Protein AF-A0A9D9ZHY1-F1 (afdb_monomer_lite)

pLDDT: mean 85.03, std 11.98, range [34.97, 96.56]

Structure (mmCIF, N/CA/C/O backbone):
data_AF-A0A9D9ZHY1-F1
#
_entry.id   AF-A0A9D9ZHY1-F1
#
loop_
_atom_site.group_PDB
_atom_site.id
_atom_site.type_symbol
_atom_site.label_atom_id
_atom_site.label_alt_id
_atom_site.label_comp_id
_atom_site.label_asym_id
_atom_site.label_entity_id
_atom_site.label_seq_id
_atom_site.pdbx_PDB_ins_code
_atom_site.Cartn_x
_atom_site.Cartn_y
_atom_site.Cartn_z
_atom_site.occupancy
_atom_site.B_iso_or_equiv
_atom_site.auth_seq_id
_atom_site.auth_comp_id
_atom_site.auth_asym_id
_atom_site.auth_atom_id
_atom_site.pdbx_PDB_model_num
ATOM 1 N N . MET A 1 1 ? -69.661 8.170 66.399 1.00 34.97 1 MET A N 1
ATOM 2 C CA . MET A 1 1 ? -69.591 7.376 65.151 1.00 34.97 1 MET A CA 1
ATOM 3 C C . MET A 1 1 ? -68.125 7.291 64.743 1.00 34.97 1 MET A C 1
ATOM 5 O O . MET A 1 1 ? -67.530 8.312 64.428 1.00 34.97 1 MET A O 1
ATOM 9 N N . ASN A 1 2 ? -67.495 6.129 64.920 1.00 42.03 2 ASN A N 1
ATOM 10 C CA . ASN A 1 2 ? -66.039 5.977 64.837 1.00 42.03 2 ASN A CA 1
ATOM 11 C C . ASN A 1 2 ? -65.636 5.653 63.386 1.00 42.03 2 ASN A C 1
ATOM 13 O O . ASN A 1 2 ? -65.957 4.578 62.883 1.00 42.03 2 ASN A O 1
ATOM 17 N N . ILE A 1 3 ? -64.993 6.595 62.690 1.00 49.50 3 ILE A N 1
ATOM 18 C CA . ILE A 1 3 ? -64.607 6.445 61.279 1.00 49.50 3 ILE A CA 1
ATOM 19 C C . ILE A 1 3 ? -63.276 5.680 61.221 1.00 49.50 3 ILE A C 1
ATOM 21 O O . ILE A 1 3 ? -62.207 6.242 61.465 1.00 49.50 3 ILE A O 1
ATOM 25 N N . LYS A 1 4 ? -63.328 4.381 60.897 1.00 52.81 4 LYS A N 1
ATOM 26 C CA . LYS A 1 4 ? -62.137 3.568 60.590 1.00 52.81 4 LYS A CA 1
ATOM 27 C C . LYS A 1 4 ? -61.417 4.163 59.369 1.00 52.81 4 LYS A C 1
ATOM 29 O O . LYS A 1 4 ? -61.877 4.017 58.243 1.00 52.81 4 LYS A O 1
ATOM 34 N N . LYS A 1 5 ? -60.272 4.822 59.585 1.00 55.97 5 LYS A N 1
ATOM 35 C CA . LYS A 1 5 ? -59.388 5.307 58.509 1.00 55.97 5 LYS A CA 1
ATOM 36 C C . LYS A 1 5 ? -58.769 4.123 57.753 1.00 55.97 5 LYS A C 1
ATOM 38 O O . LYS A 1 5 ? -58.069 3.303 58.348 1.00 55.97 5 LYS A O 1
ATOM 43 N N . SER A 1 6 ? -58.976 4.065 56.439 1.00 59.12 6 SER A N 1
ATOM 44 C CA . SER A 1 6 ? -58.422 3.072 55.509 1.00 59.12 6 SER A CA 1
ATOM 45 C C . SER A 1 6 ? -56.910 3.264 55.295 1.00 59.12 6 SER A C 1
ATOM 47 O O . SER A 1 6 ? -56.463 3.699 54.236 1.00 59.12 6 SER A O 1
ATOM 49 N N . LYS A 1 7 ? -56.093 2.948 56.308 1.00 57.03 7 LYS A N 1
ATOM 50 C CA . LYS A 1 7 ? -54.621 3.058 56.234 1.00 57.03 7 LYS A CA 1
ATOM 51 C C . LYS A 1 7 ? -53.986 2.147 55.165 1.00 57.03 7 LYS A C 1
ATOM 53 O O . LYS A 1 7 ? -52.889 2.440 54.705 1.00 57.03 7 LYS A O 1
ATOM 58 N N . GLY A 1 8 ? -54.677 1.084 54.740 1.00 58.75 8 GLY A N 1
ATOM 59 C CA . GLY A 1 8 ? -54.179 0.130 53.740 1.00 58.75 8 GLY A CA 1
ATOM 60 C C . GLY A 1 8 ? -54.080 0.699 52.319 1.00 58.75 8 GLY A C 1
ATOM 61 O O . GLY A 1 8 ? -53.056 0.527 51.671 1.00 58.75 8 GLY A O 1
ATOM 62 N N . ALA A 1 9 ? -55.088 1.443 51.849 1.00 63.81 9 ALA A N 1
ATOM 63 C CA . ALA A 1 9 ? -55.118 1.958 50.473 1.00 63.81 9 ALA A CA 1
ATOM 64 C C . ALA A 1 9 ? -54.005 2.989 50.192 1.00 63.81 9 ALA A C 1
ATOM 66 O O . ALA A 1 9 ? -53.413 2.990 49.115 1.00 63.81 9 ALA A O 1
ATOM 67 N N . SER A 1 10 ? -53.666 3.815 51.189 1.00 71.00 10 SER A N 1
ATOM 68 C CA . SER A 1 10 ? -52.548 4.764 51.103 1.00 71.00 10 SER A CA 1
ATOM 69 C C . SER A 1 10 ? -51.194 4.057 51.040 1.00 71.00 10 SER A C 1
ATOM 71 O O . SER A 1 10 ? -50.297 4.540 50.356 1.00 71.00 10 SER A O 1
ATOM 73 N N . LEU A 1 11 ? -51.036 2.927 51.737 1.00 79.06 11 LEU A N 1
ATOM 74 C CA . LEU A 1 11 ? -49.783 2.175 51.747 1.00 79.06 11 LEU A CA 1
ATOM 75 C C . LEU A 1 11 ? -49.554 1.457 50.410 1.00 79.06 11 LEU A C 1
ATOM 77 O O . LEU A 1 11 ? -48.445 1.498 49.886 1.00 79.06 11 LEU A O 1
ATOM 81 N N . ILE A 1 12 ? -50.611 0.874 49.828 1.00 81.75 12 ILE A N 1
ATOM 82 C CA . ILE A 1 12 ? -50.565 0.274 48.485 1.00 81.75 12 ILE A CA 1
ATOM 83 C C . ILE A 1 12 ? -50.145 1.316 47.439 1.00 81.75 12 ILE A C 1
ATOM 85 O O . ILE A 1 12 ? -49.261 1.042 46.632 1.00 81.75 12 ILE A O 1
ATOM 89 N N . TYR A 1 13 ? -50.722 2.522 47.475 1.00 85.38 13 TYR A N 1
ATOM 90 C CA . TYR A 1 13 ? -50.365 3.591 46.536 1.00 85.38 13 TYR A CA 1
ATOM 91 C C . TYR A 1 13 ? -48.892 3.995 46.640 1.00 85.38 13 TYR A C 1
ATOM 93 O O . TYR A 1 13 ? -48.216 4.139 45.623 1.00 85.38 13 TYR A O 1
ATOM 101 N N . VAL A 1 14 ? -48.379 4.128 47.866 1.00 87.31 14 VAL A N 1
ATOM 102 C CA . VAL A 1 14 ? -46.965 4.440 48.109 1.00 87.31 14 VAL A CA 1
ATOM 103 C C . VAL A 1 14 ? -46.061 3.335 47.560 1.00 87.31 14 VAL A C 1
ATOM 105 O O . VAL A 1 14 ? -45.063 3.637 46.916 1.00 87.31 14 VAL A O 1
ATOM 108 N N . LEU A 1 15 ? -46.430 2.065 47.742 1.00 87.12 15 LEU A N 1
ATOM 109 C CA . LEU A 1 15 ? -45.673 0.921 47.225 1.00 87.12 15 LEU A CA 1
ATOM 110 C C . LEU A 1 15 ? -45.648 0.870 45.694 1.00 87.12 15 LEU A C 1
ATOM 112 O O . LEU A 1 15 ? -44.594 0.629 45.107 1.00 87.12 15 LEU A O 1
ATOM 116 N N . ILE A 1 16 ? -46.785 1.138 45.049 1.00 88.81 16 ILE A N 1
ATOM 117 C CA . ILE A 1 16 ? -46.888 1.188 43.585 1.00 88.81 16 ILE A CA 1
ATOM 118 C C . ILE A 1 16 ? -46.006 2.311 43.034 1.00 88.81 16 ILE A C 1
ATOM 120 O O . ILE A 1 16 ? -45.209 2.082 42.127 1.00 88.81 16 ILE A O 1
ATOM 124 N N . ILE A 1 17 ? -46.095 3.511 43.614 1.00 88.62 17 ILE A N 1
ATOM 125 C CA . ILE A 1 17 ? -45.284 4.661 43.196 1.00 88.62 17 ILE A CA 1
ATOM 126 C C . ILE A 1 17 ? -43.791 4.363 43.391 1.00 88.62 17 ILE A C 1
ATOM 128 O O . ILE A 1 17 ? -42.989 4.618 42.492 1.00 88.62 17 ILE A O 1
ATOM 132 N N . LEU A 1 18 ? -43.412 3.764 44.523 1.00 90.12 18 LEU A N 1
ATOM 133 C CA . LEU A 1 18 ? -42.023 3.407 44.809 1.00 90.12 18 LEU A CA 1
ATOM 134 C C . LEU A 1 18 ? -41.487 2.346 43.835 1.00 90.12 18 LEU A C 1
ATOM 136 O O . LEU A 1 18 ? -40.339 2.443 43.398 1.00 90.12 18 LEU A O 1
ATOM 140 N N . SER A 1 19 ? -42.322 1.374 43.454 1.00 90.06 19 SER A N 1
ATOM 141 C CA . SER A 1 19 ? -41.993 0.340 42.466 1.00 90.06 19 SER A CA 1
ATOM 142 C C . SER A 1 19 ? -41.768 0.929 41.068 1.00 90.06 19 SER A C 1
ATOM 144 O O . SER A 1 19 ? -40.782 0.606 40.407 1.00 90.06 19 SER A O 1
ATOM 146 N N . ILE A 1 20 ? -42.620 1.865 40.641 1.00 92.62 20 ILE A N 1
ATOM 147 C CA . ILE A 1 20 ? -42.468 2.550 39.348 1.00 92.62 20 ILE A CA 1
ATOM 148 C C . ILE A 1 20 ? -41.165 3.363 39.318 1.00 92.62 20 ILE A C 1
ATOM 150 O O . ILE A 1 20 ? -40.415 3.298 38.342 1.00 92.62 20 ILE A O 1
ATOM 154 N N . ILE A 1 21 ? -40.852 4.083 40.400 1.00 91.44 21 ILE A N 1
ATOM 155 C CA . ILE A 1 21 ? -39.626 4.889 40.506 1.00 91.44 21 ILE A CA 1
ATOM 156 C C . ILE A 1 21 ? -38.371 4.006 40.490 1.00 91.44 21 ILE A C 1
ATOM 158 O O . ILE A 1 21 ? -37.383 4.354 39.838 1.00 91.44 21 ILE A O 1
ATOM 162 N N . THR A 1 22 ? -38.391 2.855 41.166 1.00 91.75 22 THR A N 1
ATOM 163 C CA . THR A 1 22 ? -37.251 1.921 41.173 1.00 91.75 22 THR A CA 1
ATOM 164 C C . THR A 1 22 ? -37.012 1.298 39.801 1.00 91.75 22 THR A C 1
ATOM 166 O O . THR A 1 22 ? -35.877 1.277 39.331 1.00 91.75 22 THR A O 1
ATOM 169 N N . ILE A 1 23 ? -38.063 0.867 39.101 1.00 90.19 23 ILE A N 1
ATOM 170 C CA . ILE A 1 23 ? -37.930 0.325 37.738 1.00 90.19 23 ILE A CA 1
ATOM 171 C C . ILE A 1 23 ? -37.386 1.395 36.780 1.00 90.19 23 ILE A C 1
ATOM 173 O O . ILE A 1 23 ? -36.476 1.127 35.993 1.00 90.19 23 ILE A O 1
ATOM 177 N N . PHE A 1 24 ? -37.901 2.624 36.869 1.00 90.06 24 PHE A N 1
ATOM 178 C CA . PHE A 1 24 ? -37.438 3.734 36.039 1.00 90.06 24 PHE A CA 1
ATOM 179 C C . PHE A 1 24 ? -35.964 4.076 36.295 1.00 90.06 24 PHE A C 1
ATOM 181 O O . PHE A 1 24 ? -35.188 4.203 35.350 1.00 90.06 24 PHE A O 1
ATOM 188 N N . THR A 1 25 ? -35.551 4.182 37.560 1.00 89.38 25 THR A N 1
ATOM 189 C CA . THR A 1 25 ? -34.165 4.525 37.924 1.00 89.38 25 THR A CA 1
ATOM 190 C C . THR A 1 25 ? -33.165 3.452 37.504 1.00 89.38 25 THR A C 1
ATOM 192 O O . THR A 1 25 ? -32.114 3.795 36.965 1.00 89.38 25 THR A O 1
ATOM 195 N N . VAL A 1 26 ? -33.491 2.166 37.666 1.00 86.75 26 VAL A N 1
ATOM 196 C CA . VAL A 1 26 ? -32.624 1.065 37.212 1.00 86.75 26 VAL A CA 1
ATOM 197 C C . VAL A 1 26 ? -32.446 1.099 35.693 1.00 86.75 26 VAL A C 1
ATOM 199 O O . VAL A 1 26 ? -31.314 1.054 35.208 1.00 86.75 26 VAL A O 1
ATOM 202 N N . ASN A 1 27 ? -33.537 1.259 34.940 1.00 85.62 27 ASN A N 1
ATOM 203 C CA . ASN A 1 27 ? -33.481 1.358 33.480 1.00 85.62 27 ASN A CA 1
ATOM 204 C C . ASN A 1 27 ? -32.718 2.602 33.011 1.00 85.62 27 ASN A C 1
ATOM 206 O O . ASN A 1 27 ? -31.944 2.531 32.059 1.00 85.62 27 ASN A O 1
ATOM 210 N N . PHE A 1 28 ? -32.885 3.733 33.696 1.00 84.75 28 PHE A N 1
ATOM 211 C CA . PHE A 1 28 ? -32.161 4.963 33.393 1.00 84.75 28 PHE A CA 1
ATOM 212 C C . PHE A 1 28 ? -30.653 4.830 33.654 1.00 84.75 28 PHE A C 1
ATOM 214 O O . PHE A 1 28 ? -29.849 5.231 32.813 1.00 84.75 28 PHE A O 1
ATOM 221 N N . ILE A 1 29 ? -30.248 4.210 34.770 1.00 85.25 29 ILE A N 1
ATOM 222 C CA . ILE A 1 29 ? -28.835 3.919 35.068 1.00 85.25 29 ILE A CA 1
ATOM 223 C C . ILE A 1 29 ? -28.249 2.976 34.016 1.00 85.25 29 ILE A C 1
ATOM 225 O O . ILE A 1 29 ? -27.142 3.215 33.531 1.00 85.25 29 ILE A O 1
ATOM 229 N N . TYR A 1 30 ? -28.983 1.928 33.637 1.00 84.69 30 TYR A N 1
ATOM 230 C CA . TYR A 1 30 ? -28.549 0.992 32.602 1.00 84.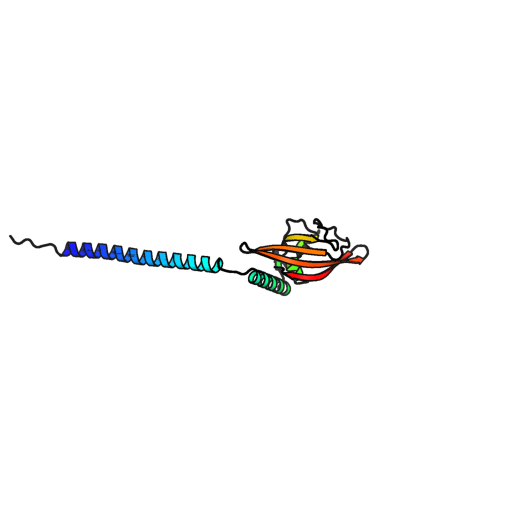69 30 TYR A CA 1
ATOM 231 C C . TYR A 1 30 ? -28.370 1.696 31.251 1.00 84.69 30 TYR A C 1
ATOM 233 O O . TYR A 1 30 ? -27.313 1.589 30.635 1.00 84.69 30 TYR A O 1
ATOM 241 N N . PHE A 1 31 ? -29.344 2.512 30.845 1.00 82.62 31 PHE A N 1
ATOM 242 C CA . PHE A 1 31 ? -29.279 3.320 29.628 1.00 82.62 31 PHE A CA 1
ATOM 243 C C . PHE A 1 31 ? -28.089 4.291 29.625 1.00 82.62 31 PHE A C 1
ATOM 245 O O . PHE A 1 31 ? -27.373 4.402 28.627 1.00 82.62 31 PHE A O 1
ATOM 252 N N . LEU A 1 32 ? -27.834 4.981 30.742 1.00 79.19 32 LEU A N 1
ATOM 253 C CA . LEU A 1 32 ? -26.674 5.861 30.874 1.00 79.19 32 LEU A CA 1
ATOM 254 C C . LEU A 1 32 ? -25.358 5.086 30.803 1.00 79.19 32 LEU A C 1
ATOM 256 O O . LEU A 1 32 ? -24.421 5.551 30.156 1.00 79.19 32 LEU A O 1
ATOM 260 N N . LYS A 1 33 ? -25.289 3.904 31.424 1.00 77.38 33 LYS A N 1
ATOM 261 C CA . LYS A 1 33 ? -24.105 3.042 31.388 1.00 77.38 33 LYS A CA 1
ATOM 262 C C . LYS A 1 33 ? -23.826 2.555 29.966 1.00 77.38 33 LYS A C 1
ATOM 264 O O . LYS A 1 33 ? -22.708 2.736 29.490 1.00 77.38 33 LYS A O 1
ATOM 269 N N . GLU A 1 34 ? -24.838 2.061 29.259 1.00 73.31 34 GLU A N 1
ATOM 270 C CA . GLU A 1 34 ? -24.764 1.665 27.846 1.00 73.31 34 GLU A CA 1
ATOM 271 C C . GLU A 1 34 ? -24.249 2.825 26.976 1.00 73.31 34 GLU A C 1
ATOM 273 O O . GLU A 1 34 ? -23.258 2.702 26.253 1.00 73.31 34 GLU A O 1
ATOM 278 N N . ARG A 1 35 ? -24.857 4.009 27.120 1.00 72.81 35 ARG A N 1
ATOM 279 C CA . ARG A 1 35 ? -24.479 5.206 26.360 1.00 72.81 35 ARG A CA 1
ATOM 280 C C . ARG A 1 35 ? -23.073 5.694 26.705 1.00 72.81 35 ARG A C 1
ATOM 282 O O . ARG A 1 35 ? -22.353 6.130 25.809 1.00 72.81 35 ARG A O 1
ATOM 289 N N . SER A 1 36 ? -22.663 5.604 27.971 1.00 69.12 36 SER A N 1
ATOM 290 C CA . SER A 1 36 ? -21.303 5.940 28.407 1.00 69.12 36 SER A CA 1
ATOM 291 C C . SER A 1 36 ? -20.266 4.969 27.847 1.00 69.12 36 SER A C 1
ATOM 293 O O . SER A 1 36 ? -19.208 5.413 27.413 1.00 69.12 36 SER A O 1
ATOM 295 N N . ASN A 1 37 ? -20.592 3.676 27.760 1.00 63.41 37 ASN A N 1
ATOM 296 C CA . ASN A 1 37 ? -19.718 2.662 27.180 1.00 63.41 37 ASN A CA 1
ATOM 297 C C . ASN A 1 37 ? -19.545 2.902 25.677 1.00 63.41 37 ASN A C 1
ATOM 299 O O . ASN A 1 37 ? -18.422 2.908 25.181 1.00 63.41 37 ASN A O 1
ATOM 303 N N . ILE A 1 38 ? -20.635 3.193 24.959 1.00 62.56 38 ILE A N 1
ATOM 304 C CA . ILE A 1 38 ? -20.595 3.535 23.530 1.00 62.56 38 ILE A CA 1
ATOM 305 C C . ILE A 1 38 ? -19.800 4.828 23.303 1.00 62.56 38 ILE A C 1
ATOM 307 O O . ILE A 1 38 ? -18.954 4.885 22.412 1.00 62.56 38 ILE A O 1
ATOM 311 N N . ALA A 1 39 ? -20.027 5.862 24.118 1.00 60.06 39 ALA A N 1
ATOM 312 C CA . ALA A 1 39 ? -19.295 7.122 24.023 1.00 60.06 39 ALA A CA 1
ATOM 313 C C . ALA A 1 39 ? -17.805 6.954 24.353 1.00 60.06 39 ALA A C 1
ATOM 315 O O . ALA A 1 39 ? -16.967 7.565 23.697 1.00 60.06 39 ALA A O 1
ATOM 316 N N . PHE A 1 40 ? -17.462 6.106 25.325 1.00 57.88 40 PHE A N 1
ATOM 317 C CA . PHE A 1 40 ? -16.083 5.782 25.677 1.00 57.88 40 PHE A CA 1
ATOM 318 C C . PHE A 1 40 ? -15.381 5.007 24.560 1.00 57.88 40 PHE A C 1
ATOM 320 O O . PHE A 1 40 ? -14.283 5.388 24.169 1.00 57.88 40 PHE A O 1
ATOM 327 N N . VAL A 1 41 ? -16.023 3.984 23.986 1.00 58.47 41 VAL A N 1
ATOM 328 C CA . VAL A 1 41 ? -15.482 3.230 22.844 1.00 58.47 41 VAL A CA 1
ATOM 329 C C . VAL A 1 41 ? -15.298 4.152 21.641 1.00 58.47 41 VAL A C 1
ATOM 331 O O . VAL A 1 41 ? -14.209 4.198 21.074 1.00 58.47 41 VAL A O 1
ATOM 334 N N . LYS A 1 42 ? -16.305 4.968 21.311 1.00 60.38 42 LYS A N 1
ATOM 335 C CA . LYS A 1 42 ? -16.215 5.964 20.237 1.00 60.38 42 LYS A CA 1
ATOM 336 C C . LYS A 1 42 ? -15.072 6.953 20.476 1.00 60.38 42 LYS A C 1
ATOM 338 O O . LYS A 1 42 ? -14.257 7.148 19.584 1.00 60.38 42 LYS A O 1
ATOM 343 N N . LYS A 1 43 ? -14.950 7.493 21.692 1.00 58.44 43 LYS A N 1
ATOM 344 C CA . LYS A 1 43 ? -13.858 8.395 22.074 1.00 58.44 43 LYS A CA 1
ATOM 345 C C . LYS A 1 43 ? -12.502 7.696 22.015 1.00 58.44 43 LYS A C 1
ATOM 347 O O . LYS A 1 43 ? -11.565 8.321 21.558 1.00 58.44 43 LYS A O 1
ATOM 352 N N . SER A 1 44 ? -12.397 6.424 22.407 1.00 56.72 44 SER A N 1
ATOM 353 C CA . SER A 1 44 ? -11.152 5.640 22.352 1.00 56.72 44 SER A CA 1
ATOM 354 C C . SER A 1 44 ? -10.703 5.318 20.920 1.00 56.72 44 SER A C 1
ATOM 356 O O . SER A 1 44 ? -9.507 5.321 20.641 1.00 56.72 44 SER A O 1
ATOM 358 N N . ILE A 1 45 ? -11.657 5.097 20.007 1.00 59.09 45 ILE A N 1
ATOM 359 C CA . ILE A 1 45 ? -11.414 4.885 18.574 1.00 59.09 45 ILE A CA 1
ATOM 360 C C . ILE A 1 45 ? -11.048 6.212 17.892 1.00 59.09 45 ILE A C 1
ATOM 362 O O . ILE A 1 45 ? -10.120 6.251 17.090 1.00 59.09 45 ILE A O 1
ATOM 366 N N . GLU A 1 46 ? -11.733 7.307 18.237 1.00 55.88 46 GLU A N 1
ATOM 367 C CA . GLU A 1 46 ? -11.425 8.655 17.740 1.00 55.88 46 GLU A CA 1
ATOM 368 C C . GLU A 1 46 ? -10.111 9.206 18.337 1.00 55.88 46 GLU A C 1
ATOM 370 O O . GLU A 1 46 ? -9.414 9.989 17.695 1.00 55.88 46 GLU A O 1
ATOM 375 N N . SER A 1 47 ? -9.706 8.776 19.538 1.00 56.59 47 SER A N 1
ATOM 376 C CA . SER A 1 47 ? -8.540 9.303 20.256 1.00 56.59 47 SER A CA 1
ATOM 377 C C . SER A 1 47 ? -7.220 8.574 19.970 1.00 56.59 47 SER A C 1
ATOM 379 O O . SER A 1 47 ? -6.506 8.237 20.911 1.00 56.59 47 SER A O 1
ATOM 381 N N . ARG A 1 48 ? -6.814 8.471 18.696 1.00 61.06 48 ARG A N 1
ATOM 382 C CA . ARG A 1 48 ? -5.446 8.116 18.227 1.00 61.06 48 ARG A CA 1
ATOM 383 C C . ARG A 1 48 ? -5.212 6.645 17.875 1.00 61.06 48 ARG A C 1
ATOM 385 O O . ARG A 1 48 ? -4.353 5.982 18.459 1.00 61.06 48 ARG A O 1
ATOM 392 N N . ILE A 1 49 ? -5.805 6.185 16.780 1.00 70.88 49 ILE A N 1
ATOM 393 C CA . ILE A 1 49 ? -5.015 5.304 15.916 1.00 70.88 49 ILE A CA 1
ATOM 394 C C . ILE A 1 49 ? -4.042 6.214 15.164 1.00 70.88 49 ILE A C 1
ATOM 396 O O . ILE A 1 49 ? -4.428 6.932 14.250 1.00 70.88 49 ILE A O 1
ATOM 400 N N . SER A 1 50 ? -2.791 6.273 15.626 1.00 83.62 50 SER A N 1
ATOM 401 C CA . SER A 1 50 ? -1.786 7.127 14.993 1.00 83.62 50 SER A CA 1
ATOM 402 C C . SER A 1 50 ? -1.505 6.650 13.570 1.00 83.62 50 SER A C 1
ATOM 404 O O . SER A 1 50 ? -1.479 5.445 13.309 1.00 83.62 50 SER A O 1
ATOM 406 N N . LYS A 1 51 ? -1.212 7.581 12.658 1.00 86.69 51 LYS A N 1
ATOM 407 C CA . LYS A 1 51 ? -0.765 7.257 11.296 1.00 86.69 51 LYS A CA 1
ATOM 408 C C . LYS A 1 51 ? 0.354 6.198 11.296 1.00 86.69 51 LYS A C 1
ATOM 410 O O . LYS A 1 51 ? 0.243 5.183 10.618 1.00 86.69 51 LYS A O 1
ATOM 415 N N . LYS A 1 52 ? 1.337 6.336 12.197 1.00 88.81 52 LYS A N 1
ATOM 416 C CA . LYS A 1 52 ? 2.427 5.357 12.408 1.00 88.81 52 LYS A CA 1
ATOM 417 C C . LYS A 1 52 ? 1.945 3.953 12.785 1.00 88.81 52 LYS A C 1
ATOM 419 O O . LYS A 1 52 ? 2.563 2.959 12.408 1.00 88.81 52 LYS A O 1
ATOM 424 N N . TYR A 1 53 ? 0.858 3.839 13.549 1.00 89.19 53 TYR A N 1
ATOM 425 C CA . TYR A 1 53 ? 0.263 2.538 13.853 1.00 89.19 53 TYR A CA 1
ATOM 426 C C . TYR A 1 53 ? -0.338 1.898 12.597 1.00 89.19 53 TYR A C 1
ATOM 428 O O . TYR A 1 53 ? -0.126 0.706 12.373 1.00 89.19 53 TYR A O 1
ATOM 436 N N . LEU A 1 54 ? -1.044 2.677 11.772 1.00 90.94 54 LEU A N 1
ATOM 437 C CA . LEU A 1 54 ? -1.630 2.198 10.515 1.00 90.94 54 LEU A CA 1
ATOM 438 C C . LEU A 1 54 ? -0.548 1.707 9.553 1.00 90.94 54 LEU A C 1
ATOM 440 O O . LEU A 1 54 ? -0.628 0.578 9.076 1.00 90.94 54 LEU A O 1
ATOM 444 N N . GLU A 1 55 ? 0.505 2.497 9.354 1.00 92.94 55 GLU A N 1
ATOM 445 C CA . GLU A 1 55 ? 1.663 2.135 8.524 1.00 92.94 55 GLU A CA 1
ATOM 446 C C . GLU A 1 55 ? 2.301 0.819 8.989 1.00 92.94 55 GLU A C 1
ATOM 448 O O . GLU A 1 55 ? 2.521 -0.099 8.197 1.00 92.94 55 GLU A O 1
ATOM 453 N N . LYS A 1 56 ? 2.509 0.665 10.304 1.00 93.38 56 LYS A N 1
ATOM 454 C CA . LYS A 1 56 ? 3.037 -0.575 10.892 1.00 93.38 56 LYS A CA 1
ATOM 455 C C . LYS A 1 56 ? 2.119 -1.777 10.647 1.00 93.38 56 LYS A C 1
ATOM 457 O O . LYS A 1 56 ? 2.605 -2.894 10.444 1.00 93.38 56 LYS A O 1
ATOM 462 N N . MET A 1 57 ? 0.802 -1.582 10.698 1.00 93.31 57 MET A N 1
ATOM 463 C CA . MET A 1 57 ? -0.163 -2.650 10.428 1.00 93.31 57 MET A CA 1
ATOM 464 C C . MET A 1 57 ? -0.187 -3.037 8.952 1.00 93.31 57 MET A C 1
ATOM 466 O O . MET A 1 57 ? -0.211 -4.230 8.649 1.00 93.31 57 MET A O 1
ATOM 470 N N . GLU A 1 58 ? -0.091 -2.072 8.042 1.00 94.81 58 GLU A N 1
ATOM 471 C CA . GLU A 1 58 ? 0.041 -2.336 6.608 1.00 94.81 58 GLU A CA 1
ATOM 472 C C . GLU A 1 58 ? 1.348 -3.069 6.284 1.00 94.81 58 GLU A C 1
ATOM 474 O O . GLU A 1 58 ? 1.341 -4.053 5.546 1.00 94.81 58 GLU A O 1
ATOM 479 N N . GLU A 1 59 ? 2.464 -2.700 6.916 1.00 94.25 59 GLU A N 1
ATOM 480 C CA . GLU A 1 59 ? 3.726 -3.425 6.745 1.00 94.25 59 GLU A CA 1
ATOM 481 C C . GLU A 1 59 ? 3.630 -4.877 7.249 1.00 94.25 59 GLU A C 1
ATOM 483 O O . GLU A 1 59 ? 4.123 -5.818 6.615 1.00 94.25 59 GLU A O 1
ATOM 488 N N . LYS A 1 60 ? 2.956 -5.087 8.388 1.00 94.81 60 LYS A N 1
ATOM 489 C CA . LYS A 1 60 ? 2.684 -6.427 8.924 1.00 94.81 60 LYS A CA 1
ATOM 490 C C . LYS A 1 60 ? 1.782 -7.229 7.984 1.00 94.81 60 LYS A C 1
ATOM 492 O O . LYS A 1 60 ? 2.006 -8.431 7.819 1.00 94.81 60 LYS A O 1
ATOM 497 N N . ASN A 1 61 ? 0.798 -6.585 7.361 1.00 93.69 61 ASN A N 1
ATOM 498 C CA . ASN A 1 61 ? -0.074 -7.211 6.375 1.00 93.69 61 ASN A CA 1
ATOM 499 C C . ASN A 1 61 ? 0.712 -7.636 5.136 1.00 93.69 61 ASN A C 1
ATOM 501 O O . ASN A 1 61 ? 0.639 -8.813 4.788 1.00 93.69 61 ASN A O 1
ATOM 505 N N . GLY A 1 62 ? 1.546 -6.765 4.563 1.00 93.19 62 GLY A N 1
ATOM 506 C CA . GLY A 1 62 ? 2.415 -7.118 3.436 1.00 93.19 62 GLY A CA 1
ATOM 507 C C . GLY A 1 62 ? 3.296 -8.336 3.737 1.00 93.19 62 GLY A C 1
ATOM 508 O O . GLY A 1 62 ? 3.316 -9.300 2.973 1.00 93.19 62 GLY A O 1
ATOM 509 N N . LYS A 1 63 ? 3.926 -8.384 4.921 1.00 94.31 63 LYS A N 1
ATOM 510 C CA . LYS A 1 63 ? 4.711 -9.556 5.370 1.00 94.31 63 LYS A CA 1
ATOM 511 C C . LYS A 1 63 ? 3.861 -10.821 5.531 1.00 94.31 63 LYS A C 1
ATOM 513 O O . LYS A 1 63 ? 4.334 -11.923 5.255 1.00 94.31 63 LYS A O 1
ATOM 518 N N . ARG A 1 64 ? 2.621 -10.693 6.014 1.00 92.81 64 ARG A N 1
ATOM 519 C CA . ARG A 1 64 ? 1.695 -11.825 6.175 1.00 92.81 64 ARG A CA 1
ATOM 520 C C . ARG A 1 64 ? 1.276 -12.389 4.822 1.00 92.81 64 ARG A C 1
ATOM 522 O O . ARG A 1 64 ? 1.260 -13.606 4.671 1.00 92.81 64 ARG A O 1
ATOM 529 N N . ILE A 1 65 ? 0.953 -11.514 3.875 1.00 92.69 65 ILE A N 1
ATOM 530 C CA . ILE A 1 65 ? 0.546 -11.888 2.522 1.00 92.69 65 ILE A CA 1
ATOM 531 C C . ILE A 1 65 ? 1.711 -12.516 1.758 1.00 92.69 65 ILE A C 1
ATOM 533 O O . ILE A 1 65 ? 1.520 -13.556 1.143 1.00 92.69 65 ILE A O 1
ATOM 537 N N . LEU A 1 66 ? 2.932 -11.995 1.902 1.00 93.06 66 LEU A N 1
ATOM 538 C CA . LEU A 1 66 ? 4.127 -12.620 1.326 1.00 93.06 66 LEU A CA 1
ATOM 539 C C . LEU A 1 66 ? 4.308 -14.074 1.786 1.00 93.06 66 LEU A C 1
ATOM 541 O O . LEU A 1 66 ? 4.664 -14.937 0.996 1.00 93.06 66 LEU A O 1
ATOM 545 N N . LYS A 1 67 ? 4.025 -14.365 3.062 1.00 91.69 67 LYS A N 1
ATOM 546 C CA . LYS A 1 67 ? 4.169 -15.720 3.620 1.00 91.69 67 LYS A CA 1
ATOM 547 C C . LYS A 1 67 ? 3.017 -16.664 3.283 1.00 91.69 67 LYS A C 1
ATOM 549 O O . LYS A 1 67 ? 3.234 -17.866 3.211 1.00 91.69 67 LYS A O 1
ATOM 554 N N . LYS A 1 68 ? 1.787 -16.150 3.198 1.00 89.88 68 LYS A N 1
ATOM 555 C CA . LYS A 1 68 ? 0.569 -16.975 3.096 1.00 89.88 68 LYS A CA 1
ATOM 556 C C . LYS A 1 68 ? -0.066 -16.975 1.706 1.00 89.88 68 LYS A C 1
ATOM 558 O O . LYS A 1 68 ? -0.920 -17.816 1.446 1.00 89.88 68 LYS A O 1
ATOM 563 N N . GLY A 1 69 ? 0.316 -16.037 0.848 1.00 87.75 69 GLY A N 1
ATOM 564 C CA . GLY A 1 69 ? -0.406 -15.732 -0.378 1.00 87.75 69 GLY A CA 1
ATOM 565 C C . GLY A 1 69 ? -1.783 -15.115 -0.115 1.00 87.75 69 GLY A C 1
ATOM 566 O O . GLY A 1 69 ? -2.132 -14.733 1.008 1.00 87.75 69 GLY A O 1
ATOM 567 N N . ILE A 1 70 ? -2.565 -15.012 -1.185 1.00 87.19 70 ILE A N 1
ATOM 568 C CA . ILE A 1 70 ? -3.905 -14.423 -1.211 1.00 87.19 70 ILE A CA 1
ATOM 569 C C . ILE A 1 70 ? -4.847 -15.420 -1.851 1.00 87.19 70 ILE A C 1
ATOM 571 O O . ILE A 1 70 ? -4.591 -15.885 -2.957 1.00 87.19 70 ILE A O 1
ATOM 575 N N . LEU A 1 71 ? -5.964 -15.713 -1.194 1.00 84.38 71 LEU A N 1
ATOM 576 C CA . LEU A 1 71 ? -7.016 -16.507 -1.809 1.00 84.38 71 LEU A CA 1
ATOM 577 C C . LEU A 1 71 ? -7.867 -15.606 -2.712 1.00 84.38 71 LEU A C 1
ATOM 579 O O . LEU A 1 71 ? -8.560 -14.715 -2.220 1.00 84.38 71 LEU A O 1
ATOM 583 N N . LYS A 1 72 ? -7.841 -15.848 -4.024 1.00 80.44 72 LYS A N 1
ATOM 584 C CA . LYS A 1 72 ? -8.712 -15.178 -4.997 1.00 80.44 72 LYS A CA 1
ATOM 585 C C . LYS A 1 72 ? -9.385 -16.236 -5.862 1.00 80.44 72 LYS A C 1
ATOM 587 O O . LYS A 1 72 ? -8.712 -17.044 -6.489 1.00 80.44 72 LYS A O 1
ATOM 592 N N . ASN A 1 73 ? -10.717 -16.245 -5.882 1.00 78.75 73 ASN A N 1
ATOM 593 C CA . ASN A 1 73 ? -11.524 -17.202 -6.654 1.00 78.75 73 ASN A CA 1
ATOM 594 C C . ASN A 1 73 ? -11.146 -18.679 -6.404 1.00 78.75 73 ASN A C 1
ATOM 596 O O . ASN A 1 73 ? -11.086 -19.472 -7.337 1.00 78.75 73 ASN A O 1
ATOM 600 N N . GLY A 1 74 ? -10.845 -19.041 -5.152 1.00 77.88 74 GLY A N 1
ATOM 601 C CA . GLY A 1 74 ? -10.465 -20.409 -4.772 1.00 77.88 74 GLY A CA 1
ATOM 602 C C . GLY A 1 74 ? -9.007 -20.792 -5.060 1.00 77.88 74 GLY A C 1
ATOM 603 O O . GLY A 1 74 ? -8.586 -21.867 -4.648 1.00 77.88 74 GLY A O 1
ATOM 604 N N . VAL A 1 75 ? -8.220 -19.916 -5.694 1.00 83.31 75 VAL A N 1
ATOM 605 C CA . VAL A 1 75 ? -6.795 -20.139 -5.980 1.00 83.31 75 VAL A CA 1
ATOM 606 C C . VAL A 1 75 ? -5.936 -19.289 -5.047 1.00 83.31 75 VAL A C 1
ATOM 608 O O . VAL A 1 75 ? -6.225 -18.111 -4.822 1.00 83.31 75 VAL A O 1
ATOM 611 N N . VAL A 1 76 ? -4.878 -19.884 -4.489 1.00 85.06 76 VAL A N 1
ATOM 612 C CA . VAL A 1 76 ? -3.883 -19.160 -3.688 1.00 85.06 76 VAL A CA 1
ATOM 613 C C . VAL A 1 76 ? -2.849 -18.543 -4.621 1.00 85.06 76 VAL A C 1
ATOM 615 O O . VAL A 1 76 ? -2.131 -19.248 -5.321 1.00 85.06 76 VAL A O 1
ATOM 618 N N . ILE A 1 77 ? -2.770 -17.218 -4.609 1.00 85.81 77 ILE A N 1
ATOM 619 C CA . ILE A 1 77 ? -1.823 -16.435 -5.396 1.00 85.81 77 ILE A CA 1
ATOM 620 C C . ILE A 1 77 ? -0.685 -16.016 -4.478 1.00 85.81 77 ILE A C 1
ATOM 622 O O . ILE A 1 77 ? -0.904 -15.363 -3.456 1.00 85.81 77 ILE A O 1
ATOM 626 N N . ILE A 1 78 ? 0.528 -16.419 -4.837 1.00 88.44 78 ILE A N 1
ATOM 627 C CA . ILE A 1 78 ? 1.748 -16.109 -4.096 1.00 88.44 78 ILE A CA 1
ATOM 628 C C . ILE A 1 78 ? 2.360 -14.850 -4.705 1.00 88.44 78 ILE A C 1
ATOM 630 O O . ILE A 1 78 ? 2.493 -14.757 -5.923 1.00 88.44 78 ILE A O 1
ATOM 634 N N . ILE A 1 79 ? 2.713 -13.887 -3.854 1.00 89.69 79 ILE A N 1
ATOM 635 C CA . ILE A 1 79 ? 3.473 -12.703 -4.263 1.00 89.69 79 ILE A CA 1
ATOM 636 C C . ILE A 1 79 ? 4.975 -12.970 -4.159 1.00 89.69 79 ILE A C 1
ATOM 638 O O . ILE A 1 79 ? 5.408 -13.754 -3.316 1.00 89.69 79 ILE A O 1
ATOM 642 N N . ASN A 1 80 ? 5.767 -12.322 -5.009 1.00 88.69 80 ASN A N 1
ATOM 643 C CA . ASN A 1 80 ? 7.207 -12.563 -5.114 1.00 88.69 80 ASN A CA 1
ATOM 644 C C . ASN A 1 80 ? 7.990 -11.757 -4.075 1.00 88.69 80 ASN A C 1
ATOM 646 O O . ASN A 1 80 ? 8.965 -12.237 -3.496 1.00 88.69 80 ASN A O 1
ATOM 650 N N . LYS A 1 81 ? 7.560 -10.518 -3.840 1.00 92.25 81 LYS A N 1
ATOM 651 C CA . LYS A 1 81 ? 8.206 -9.553 -2.945 1.00 92.25 81 LYS A CA 1
ATOM 652 C C . LYS A 1 81 ? 7.158 -8.857 -2.084 1.00 92.25 81 LYS A C 1
ATOM 654 O O . LYS A 1 81 ? 5.981 -8.814 -2.424 1.00 92.25 81 LYS A O 1
ATOM 659 N N . LYS A 1 82 ? 7.574 -8.304 -0.942 1.00 93.12 82 LYS A N 1
ATOM 660 C CA . LYS A 1 82 ? 6.664 -7.601 -0.017 1.00 93.12 82 LYS A CA 1
ATOM 661 C C . LYS A 1 82 ? 5.997 -6.408 -0.711 1.00 93.12 82 LYS A C 1
ATOM 663 O O . LYS A 1 82 ? 4.841 -6.112 -0.439 1.00 93.12 82 LYS A O 1
ATOM 668 N N . GLU A 1 83 ? 6.739 -5.747 -1.586 1.00 93.94 83 GLU A N 1
ATOM 669 C CA . GLU A 1 83 ? 6.339 -4.579 -2.363 1.00 93.94 83 GLU A CA 1
ATOM 670 C C . GLU A 1 83 ? 5.147 -4.862 -3.281 1.00 93.94 83 GLU A C 1
ATOM 672 O O . GLU A 1 83 ? 4.308 -3.983 -3.422 1.00 93.94 83 GLU A O 1
ATOM 677 N N . ASP A 1 84 ? 4.967 -6.107 -3.749 1.00 93.81 84 ASP A N 1
ATOM 678 C CA . ASP A 1 84 ? 3.797 -6.518 -4.547 1.00 93.81 84 ASP A CA 1
ATOM 679 C C . ASP A 1 84 ? 2.468 -6.245 -3.820 1.00 93.81 84 ASP A C 1
ATOM 681 O O . ASP A 1 84 ? 1.434 -6.024 -4.446 1.00 93.81 84 ASP A O 1
ATOM 685 N N . TYR A 1 85 ? 2.479 -6.229 -2.482 1.00 94.94 85 TYR A N 1
ATOM 686 C CA . TYR A 1 85 ? 1.315 -5.838 -1.688 1.00 94.94 85 TYR A CA 1
ATOM 687 C C . TYR A 1 85 ? 0.910 -4.374 -1.925 1.00 94.94 85 TYR A C 1
ATOM 689 O O . TYR A 1 85 ? -0.274 -4.052 -1.885 1.00 94.94 85 TYR A O 1
ATOM 697 N N . PHE A 1 86 ? 1.878 -3.490 -2.159 1.00 95.69 86 PHE A N 1
ATOM 698 C CA . PHE A 1 86 ? 1.679 -2.050 -2.311 1.00 95.69 86 PHE A CA 1
ATOM 699 C C . PHE A 1 86 ? 1.606 -1.625 -3.779 1.00 95.69 86 PHE A C 1
ATOM 701 O O . PHE A 1 86 ? 0.786 -0.766 -4.102 1.00 95.69 86 PHE A O 1
ATOM 708 N N . ASP A 1 87 ? 2.419 -2.237 -4.644 1.00 94.50 87 ASP A N 1
ATOM 709 C CA . ASP A 1 87 ? 2.676 -1.792 -6.017 1.00 94.50 87 ASP A CA 1
ATOM 710 C C . ASP A 1 87 ? 1.946 -2.600 -7.100 1.00 94.50 87 ASP A C 1
ATOM 712 O O . ASP A 1 87 ? 1.928 -2.178 -8.256 1.00 94.50 87 ASP A O 1
ATOM 716 N N . SER A 1 88 ? 1.338 -3.741 -6.757 1.00 94.44 88 SER A N 1
ATOM 717 C CA . SER A 1 88 ? 0.816 -4.695 -7.741 1.00 94.44 88 SER A CA 1
ATOM 718 C C . SER A 1 88 ? -0.632 -5.094 -7.476 1.00 94.44 88 SER A C 1
ATOM 720 O O . SER A 1 88 ? -1.087 -5.206 -6.337 1.00 94.44 88 SER A O 1
ATOM 722 N N . SER A 1 89 ? -1.367 -5.333 -8.561 1.00 94.06 89 SER A N 1
ATOM 723 C CA . SER A 1 89 ? -2.737 -5.847 -8.570 1.00 94.06 89 SER A CA 1
ATOM 724 C C . SER A 1 89 ? -2.773 -7.254 -9.165 1.00 94.06 89 SER A C 1
ATOM 726 O O . SER A 1 89 ? -1.866 -7.676 -9.882 1.00 94.06 89 SER A O 1
ATOM 728 N N . ILE A 1 90 ? -3.843 -7.991 -8.873 1.00 90.38 90 ILE A N 1
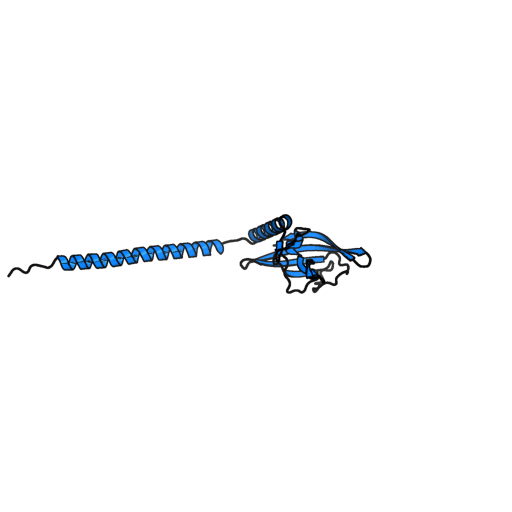ATOM 729 C CA . ILE A 1 90 ? -4.089 -9.310 -9.458 1.00 90.38 90 ILE A CA 1
ATOM 730 C C . ILE A 1 90 ? -5.076 -9.156 -10.612 1.00 90.38 90 ILE A C 1
ATOM 732 O O . ILE A 1 90 ? -6.285 -9.019 -10.378 1.00 90.38 90 ILE A O 1
ATOM 736 N N . THR A 1 91 ? -4.573 -9.247 -11.835 1.00 87.75 91 THR A N 1
ATOM 737 C CA . THR A 1 91 ? -5.348 -9.180 -13.079 1.00 87.75 91 THR A CA 1
ATOM 738 C C . THR A 1 91 ? -5.522 -10.578 -13.678 1.00 87.75 91 THR A C 1
ATOM 740 O O . THR A 1 91 ? -5.068 -11.570 -13.101 1.00 87.75 91 THR A O 1
ATOM 743 N N . ARG A 1 92 ? -6.245 -10.684 -14.799 1.00 84.38 92 ARG A N 1
ATOM 744 C CA . ARG A 1 92 ? -6.330 -11.923 -15.580 1.00 84.38 92 ARG A CA 1
ATOM 745 C C . ARG A 1 92 ? -5.533 -11.777 -16.869 1.00 84.38 92 ARG A C 1
ATOM 747 O O . ARG A 1 92 ? -5.655 -10.750 -17.537 1.00 84.38 92 ARG A O 1
ATOM 754 N N . ASP A 1 93 ? -4.760 -12.801 -17.206 1.00 79.19 93 ASP A N 1
ATOM 755 C CA . ASP A 1 93 ? -4.087 -12.902 -18.497 1.00 79.19 93 ASP A CA 1
ATOM 756 C C . ASP A 1 93 ? -5.094 -13.202 -19.633 1.00 79.19 93 ASP A C 1
ATOM 758 O O . ASP A 1 93 ? -6.300 -13.368 -19.414 1.00 79.19 93 ASP A O 1
ATOM 762 N N . ILE A 1 94 ? -4.590 -13.288 -20.868 1.00 76.56 94 ILE A N 1
ATOM 763 C CA . ILE A 1 94 ? -5.382 -13.609 -22.074 1.00 76.56 94 ILE A CA 1
ATOM 764 C C . ILE A 1 94 ? -6.039 -15.000 -21.966 1.00 76.56 94 ILE A C 1
ATOM 766 O O . ILE A 1 94 ? -7.086 -15.241 -22.563 1.00 76.56 94 ILE A O 1
ATOM 770 N N . ASN A 1 95 ? -5.455 -15.894 -21.167 1.00 78.06 95 ASN A N 1
ATOM 771 C CA . ASN A 1 95 ? -5.908 -17.265 -20.955 1.00 78.06 95 ASN A CA 1
ATOM 772 C C . ASN A 1 95 ? -6.851 -17.398 -19.740 1.00 78.06 95 ASN A C 1
ATOM 774 O O . ASN A 1 95 ? -7.297 -18.500 -19.428 1.00 78.06 95 ASN A O 1
ATOM 778 N N . GLY A 1 96 ? -7.168 -16.296 -19.051 1.00 76.81 96 GLY A N 1
ATOM 779 C CA . GLY A 1 96 ? -8.021 -16.265 -17.863 1.00 76.81 96 GLY A CA 1
ATOM 780 C C . GLY A 1 96 ? -7.328 -16.630 -16.542 1.00 76.81 96 GLY A C 1
ATOM 781 O O . GLY A 1 96 ? -7.995 -16.640 -15.503 1.00 76.81 96 GLY A O 1
ATOM 782 N N . ASN A 1 97 ? -6.019 -16.886 -16.542 1.00 81.31 97 ASN A N 1
ATOM 783 C CA . ASN A 1 97 ? -5.241 -17.156 -15.334 1.00 81.31 97 ASN A CA 1
ATOM 784 C C . ASN A 1 97 ? -4.982 -15.869 -14.555 1.00 81.31 97 ASN A C 1
ATOM 786 O O . ASN A 1 97 ? -4.873 -14.788 -15.129 1.00 81.31 97 ASN A O 1
ATOM 790 N N . SER A 1 98 ? -4.860 -15.979 -13.232 1.00 84.19 98 SER A N 1
ATOM 791 C CA . SER A 1 98 ? -4.528 -14.820 -12.399 1.00 84.19 98 SER A CA 1
ATOM 792 C C . SER A 1 98 ? -3.037 -14.491 -12.498 1.00 84.19 98 SER A C 1
ATOM 794 O O . SER A 1 98 ? -2.206 -15.356 -12.237 1.00 84.19 98 SER A O 1
ATOM 796 N N . GLU A 1 99 ? -2.709 -13.240 -12.816 1.00 87.25 99 GLU A N 1
ATOM 797 C CA . GLU A 1 99 ? -1.337 -12.737 -1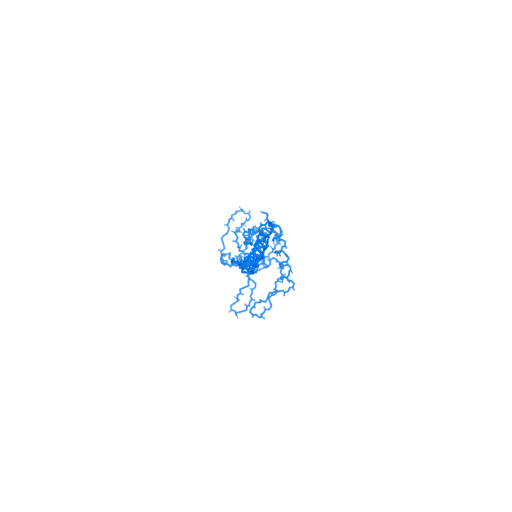2.936 1.00 87.25 99 GLU A CA 1
ATOM 798 C C . GLU A 1 99 ? -1.135 -11.507 -12.037 1.00 87.25 99 GLU A C 1
ATOM 800 O O . GLU A 1 99 ? -2.046 -10.699 -11.838 1.00 87.25 99 GLU A O 1
ATOM 805 N N . LEU A 1 100 ? 0.071 -11.359 -11.484 1.00 89.50 100 LEU A N 1
ATOM 806 C CA . LEU A 1 100 ? 0.478 -10.150 -10.771 1.00 89.50 100 LEU A CA 1
ATOM 807 C C . LEU A 1 100 ? 0.924 -9.091 -11.774 1.00 89.50 100 LEU A C 1
ATOM 809 O O . LEU A 1 100 ? 1.914 -9.271 -12.479 1.00 89.50 100 LEU A O 1
ATOM 813 N N . THR A 1 101 ? 0.202 -7.975 -11.826 1.00 91.69 101 THR A N 1
ATOM 814 C CA . THR A 1 101 ? 0.533 -6.843 -12.693 1.00 91.69 101 THR A CA 1
ATOM 815 C C . THR A 1 101 ? 0.860 -5.604 -11.859 1.00 91.69 101 THR A C 1
ATOM 817 O O . THR A 1 101 ? 0.027 -5.190 -11.050 1.00 91.69 101 THR A O 1
ATOM 820 N N . PRO A 1 102 ? 2.022 -4.963 -12.080 1.00 93.19 102 PRO A N 1
ATOM 821 C CA . PRO A 1 102 ? 2.353 -3.683 -11.460 1.00 93.19 102 PRO A CA 1
ATOM 822 C C . PRO A 1 102 ? 1.335 -2.591 -11.809 1.00 93.19 102 PRO A C 1
ATOM 824 O O . PRO A 1 102 ? 0.988 -2.411 -12.980 1.00 93.19 102 PRO A O 1
ATOM 827 N N . LEU A 1 103 ? 0.921 -1.809 -10.812 1.00 93.88 103 LEU A N 1
ATOM 828 C CA . LEU A 1 103 ? -0.062 -0.728 -10.940 1.00 93.88 103 LEU A CA 1
ATOM 829 C C . LEU A 1 103 ? 0.329 0.329 -11.969 1.00 93.88 103 LEU A C 1
ATOM 831 O O . LEU A 1 103 ? -0.529 0.906 -12.626 1.00 93.88 103 LEU A O 1
ATOM 835 N N . LEU A 1 104 ? 1.627 0.566 -12.155 1.00 93.19 104 LEU A N 1
ATOM 836 C CA . LEU A 1 104 ? 2.127 1.543 -13.122 1.00 93.19 104 LEU A CA 1
ATOM 837 C C . LEU A 1 104 ? 1.748 1.210 -14.577 1.00 93.19 104 LEU A C 1
ATOM 839 O O . LEU A 1 104 ? 1.784 2.096 -15.428 1.00 93.19 104 LEU A O 1
ATOM 843 N N . TYR A 1 105 ? 1.372 -0.040 -14.870 1.00 92.38 105 TYR A N 1
ATOM 844 C CA . TYR A 1 105 ? 0.874 -0.469 -16.183 1.00 92.38 105 TYR A CA 1
ATOM 845 C C . TYR A 1 105 ? -0.655 -0.531 -16.263 1.00 92.38 105 TYR A C 1
ATOM 847 O O . TYR A 1 105 ? -1.194 -0.899 -17.309 1.00 92.38 105 TYR A O 1
ATOM 855 N N . LEU A 1 106 ? -1.345 -0.214 -15.170 1.00 91.88 106 LEU A N 1
ATOM 856 C CA . LEU A 1 106 ? -2.793 -0.285 -15.045 1.00 91.88 106 LEU A CA 1
ATOM 857 C C . LEU A 1 106 ? -3.416 1.109 -15.120 1.00 91.88 106 LEU A C 1
ATOM 859 O O . LEU A 1 106 ? -2.735 2.140 -15.140 1.00 91.88 106 LEU A O 1
ATOM 863 N N . ARG A 1 107 ? -4.743 1.130 -15.236 1.00 89.50 107 ARG A N 1
ATOM 864 C CA . ARG A 1 107 ? -5.515 2.373 -15.230 1.00 89.50 107 ARG A CA 1
ATOM 865 C C . ARG A 1 107 ? -5.522 2.966 -13.816 1.00 89.50 107 ARG A C 1
ATOM 867 O O . ARG A 1 107 ? -5.346 2.257 -12.833 1.00 89.50 107 ARG A O 1
ATOM 874 N N . ASN A 1 108 ? -5.725 4.279 -13.722 1.00 83.94 108 ASN A N 1
ATOM 875 C CA . ASN A 1 108 ? -5.633 5.025 -12.459 1.00 83.94 108 ASN A CA 1
ATOM 876 C C . ASN A 1 108 ? -6.711 4.661 -11.420 1.00 83.94 108 ASN A C 1
ATOM 878 O O . ASN A 1 108 ? -6.593 5.018 -10.256 1.00 83.94 108 ASN A O 1
ATOM 882 N N . ASP A 1 109 ? -7.773 3.983 -11.839 1.00 86.94 109 ASP A N 1
ATOM 883 C CA . ASP A 1 109 ? -8.852 3.488 -10.987 1.00 86.94 109 ASP A CA 1
ATOM 884 C C . ASP A 1 109 ? -8.557 2.112 -10.364 1.00 86.94 109 ASP A C 1
ATOM 886 O O . ASP A 1 109 ? -9.350 1.621 -9.559 1.00 86.94 109 ASP A O 1
ATOM 890 N N . GLU A 1 110 ? -7.425 1.487 -10.701 1.00 91.44 110 GLU A N 1
ATOM 891 C CA . GLU A 1 110 ? -7.028 0.212 -10.112 1.00 91.44 110 GLU A CA 1
ATOM 892 C C . GLU A 1 110 ? -6.265 0.374 -8.795 1.00 91.44 110 GLU A C 1
ATOM 894 O O . GLU A 1 110 ? -5.434 1.265 -8.617 1.00 91.44 110 GLU A O 1
ATOM 899 N N . ASN A 1 111 ? -6.529 -0.558 -7.879 1.00 94.69 111 ASN A N 1
ATOM 900 C CA . ASN A 1 111 ? -5.883 -0.634 -6.576 1.00 94.69 111 ASN A CA 1
ATOM 901 C C . ASN A 1 111 ? -4.937 -1.831 -6.512 1.00 94.69 111 ASN A C 1
ATOM 903 O O . ASN A 1 111 ? -5.192 -2.872 -7.124 1.00 94.69 111 ASN A O 1
ATOM 907 N N . SER A 1 112 ? -3.874 -1.714 -5.722 1.00 94.75 112 SER A N 1
ATOM 908 C CA . SER A 1 112 ? -3.015 -2.845 -5.399 1.00 94.75 112 SER A CA 1
ATOM 909 C C . SER A 1 112 ? -3.750 -3.865 -4.541 1.00 94.75 112 SER A C 1
ATOM 911 O O . SER A 1 112 ? -4.829 -3.623 -3.996 1.00 94.75 112 SER A O 1
ATOM 913 N N . ILE A 1 113 ? -3.106 -5.010 -4.355 1.00 93.25 113 ILE A N 1
ATOM 914 C CA . ILE A 1 113 ? -3.469 -6.037 -3.383 1.00 93.25 113 ILE A CA 1
ATOM 915 C C . ILE A 1 113 ? -3.803 -5.446 -2.005 1.00 93.25 113 ILE A C 1
ATOM 917 O O . ILE A 1 113 ? -4.770 -5.861 -1.366 1.00 93.25 113 ILE A O 1
ATOM 921 N N . GLY A 1 114 ? -2.996 -4.492 -1.540 1.00 92.06 114 GLY A N 1
ATOM 922 C CA . GLY A 1 114 ? -3.151 -3.826 -0.254 1.00 92.06 114 GLY A CA 1
ATOM 923 C C . GLY A 1 114 ? -4.182 -2.702 -0.259 1.00 92.06 114 GLY A C 1
ATOM 924 O O . GLY A 1 114 ? -4.419 -2.103 0.790 1.00 92.06 114 GLY A O 1
ATOM 925 N N . GLY A 1 115 ? -4.804 -2.409 -1.401 1.00 94.50 115 GLY A N 1
ATOM 926 C CA . GLY A 1 115 ? -5.779 -1.333 -1.557 1.00 94.50 115 GLY A CA 1
ATOM 927 C C . GLY A 1 115 ? -5.155 0.054 -1.715 1.00 94.50 115 GLY A C 1
ATOM 928 O O . GLY A 1 115 ? -5.799 1.033 -1.353 1.00 94.50 115 GLY A O 1
ATOM 929 N N . PHE A 1 116 ? -3.909 0.147 -2.185 1.00 96.25 116 PHE A N 1
ATOM 930 C CA . PHE A 1 116 ? -3.273 1.426 -2.506 1.00 96.25 116 PHE A CA 1
ATOM 931 C C . PHE A 1 116 ? -3.502 1.782 -3.975 1.00 96.25 116 PHE A C 1
ATOM 933 O O . PHE A 1 116 ? -3.515 0.895 -4.823 1.00 96.25 116 PHE A O 1
ATOM 940 N N . HIS A 1 117 ? -3.616 3.069 -4.283 1.00 95.62 117 HIS A N 1
ATOM 941 C CA . HIS A 1 117 ? -3.633 3.582 -5.655 1.00 95.62 117 HIS A CA 1
ATOM 942 C C . HIS A 1 117 ? -2.431 4.500 -5.888 1.00 95.62 117 HIS A C 1
ATOM 944 O O . HIS A 1 117 ? -1.833 5.011 -4.940 1.00 95.62 117 HIS A O 1
ATOM 950 N N . ILE A 1 118 ? -2.053 4.716 -7.147 1.00 95.69 118 ILE A N 1
ATOM 951 C CA . ILE A 1 118 ? -0.948 5.620 -7.486 1.00 95.69 118 ILE A CA 1
ATOM 952 C C . ILE A 1 118 ? -1.417 7.066 -7.317 1.00 95.69 118 ILE A C 1
ATOM 954 O O . ILE A 1 118 ? -2.356 7.507 -7.972 1.00 95.69 118 ILE A O 1
ATOM 958 N N . LYS A 1 119 ? -0.724 7.821 -6.464 1.00 94.56 119 LYS A N 1
ATOM 959 C CA . LYS A 1 119 ? -0.933 9.262 -6.290 1.00 94.56 119 LYS A CA 1
ATOM 960 C C . LYS A 1 119 ? -0.126 10.064 -7.300 1.00 94.56 119 LYS A C 1
ATOM 962 O O . LYS A 1 119 ? -0.648 10.973 -7.938 1.00 94.56 119 LYS A O 1
ATOM 967 N N . GLU A 1 120 ? 1.159 9.748 -7.426 1.00 93.88 120 GLU A N 1
ATOM 968 C CA . GLU A 1 120 ? 2.060 10.420 -8.359 1.00 93.88 120 GLU A CA 1
ATOM 969 C C . GLU A 1 120 ? 3.210 9.509 -8.795 1.00 93.88 120 GLU A C 1
ATOM 971 O O . GLU A 1 120 ? 3.653 8.638 -8.045 1.00 93.88 120 GLU A O 1
ATOM 976 N N . ILE A 1 121 ? 3.708 9.746 -10.010 1.00 94.50 121 ILE A N 1
ATOM 977 C CA . ILE A 1 121 ? 4.950 9.166 -10.525 1.00 94.50 121 ILE A CA 1
ATOM 978 C C . ILE A 1 121 ? 5.823 10.306 -11.022 1.00 94.50 121 ILE A C 1
ATOM 980 O O . ILE A 1 121 ? 5.382 11.090 -11.861 1.00 94.50 121 ILE A O 1
ATOM 984 N N . LYS A 1 122 ? 7.063 10.375 -10.550 1.00 94.38 122 LYS A N 1
ATOM 985 C CA . LYS A 1 122 ? 8.073 11.335 -10.998 1.00 94.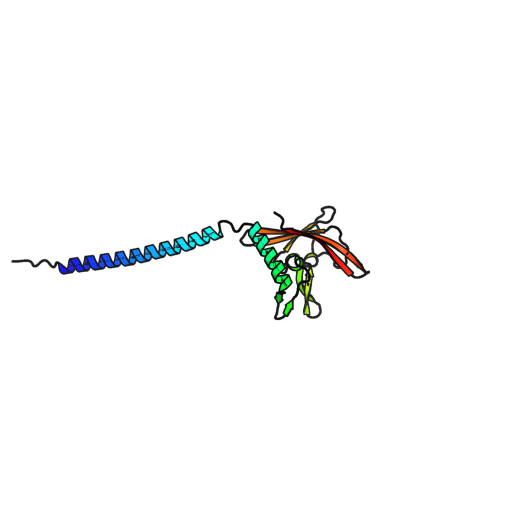38 122 LYS A CA 1
ATOM 986 C C . LYS A 1 122 ? 9.232 10.598 -11.645 1.00 94.38 122 LYS A C 1
ATOM 988 O O . LYS A 1 122 ? 9.621 9.523 -11.197 1.00 94.38 122 LYS A O 1
ATOM 993 N N . ASN A 1 123 ? 9.774 11.171 -12.711 1.00 90.81 123 ASN A N 1
ATOM 994 C CA . ASN A 1 123 ? 11.044 10.716 -13.268 1.00 90.81 123 ASN A CA 1
ATOM 995 C C . ASN A 1 123 ? 12.233 11.403 -12.573 1.00 90.81 123 ASN A C 1
ATOM 997 O O . ASN A 1 123 ? 12.050 12.283 -11.734 1.00 90.81 123 ASN A O 1
ATOM 1001 N N . GLU A 1 124 ? 13.449 11.043 -12.982 1.00 87.62 124 GLU A N 1
ATOM 1002 C CA . GLU A 1 124 ? 14.704 11.637 -12.495 1.00 87.62 124 GLU A CA 1
ATOM 1003 C C . GLU A 1 124 ? 14.743 13.173 -12.569 1.00 87.62 124 GLU A C 1
ATOM 1005 O O . GLU A 1 124 ? 15.317 13.828 -11.704 1.00 87.62 124 GLU A O 1
ATOM 1010 N N . ASN A 1 125 ? 14.072 13.755 -13.567 1.00 86.62 125 ASN A N 1
ATOM 1011 C CA . ASN A 1 125 ? 14.024 15.201 -13.789 1.00 86.62 125 ASN A CA 1
ATOM 1012 C C . ASN A 1 125 ? 12.909 15.896 -12.983 1.00 86.62 125 ASN A C 1
ATOM 1014 O O . ASN A 1 125 ? 12.690 17.092 -13.151 1.00 86.62 125 ASN A O 1
ATOM 1018 N N . GLY A 1 126 ? 12.158 15.158 -12.158 1.00 86.88 126 GLY A N 1
ATOM 1019 C CA . GLY A 1 126 ? 11.024 15.673 -11.387 1.00 86.88 126 GLY A CA 1
ATOM 1020 C C . GLY A 1 126 ? 9.730 15.857 -12.187 1.00 86.88 126 GLY A C 1
ATOM 1021 O O . GLY A 1 126 ? 8.741 16.347 -11.641 1.00 86.88 126 GLY A O 1
ATOM 1022 N N . ASN A 1 127 ? 9.693 15.444 -13.458 1.00 90.19 127 ASN A N 1
ATOM 1023 C CA . ASN A 1 127 ? 8.494 15.536 -14.286 1.00 90.19 127 ASN A CA 1
ATOM 1024 C C . ASN A 1 127 ? 7.479 14.468 -13.880 1.00 90.19 127 ASN A C 1
ATOM 1026 O O . ASN A 1 127 ? 7.815 13.284 -13.780 1.00 90.19 127 ASN A O 1
ATOM 1030 N N . ILE A 1 128 ? 6.222 14.886 -13.722 1.00 92.19 128 ILE A N 1
ATOM 1031 C CA . ILE A 1 128 ? 5.113 13.988 -13.406 1.00 92.19 128 ILE A CA 1
ATOM 1032 C C . ILE A 1 128 ? 4.742 13.176 -14.651 1.00 92.19 128 ILE A C 1
ATOM 1034 O O . ILE A 1 128 ? 4.436 13.733 -15.709 1.00 92.19 128 ILE A O 1
ATOM 1038 N N . LEU A 1 129 ? 4.748 11.853 -14.518 1.00 89.88 129 LEU A N 1
ATOM 1039 C CA . LEU A 1 129 ? 4.321 10.922 -15.556 1.00 89.88 129 LEU A CA 1
ATOM 1040 C C . LEU A 1 129 ? 2.853 10.540 -15.364 1.00 89.88 129 LEU A C 1
ATOM 1042 O O . LEU A 1 129 ? 2.373 10.374 -14.245 1.00 89.88 129 LEU A O 1
ATOM 1046 N N . LYS A 1 130 ? 2.145 10.365 -16.481 1.00 89.06 130 LYS A N 1
ATOM 1047 C CA . LYS A 1 130 ? 0.770 9.856 -16.492 1.00 89.06 130 LYS A CA 1
ATOM 1048 C C . LYS A 1 130 ? 0.777 8.343 -16.688 1.00 89.06 130 LYS A C 1
ATOM 1050 O O . LYS A 1 130 ? 1.521 7.842 -17.529 1.00 89.06 130 LYS A O 1
ATOM 1055 N N . ILE A 1 131 ? -0.075 7.648 -15.941 1.00 89.81 131 ILE A N 1
ATOM 1056 C CA . ILE A 1 131 ? -0.344 6.216 -16.116 1.00 89.81 131 ILE A CA 1
ATOM 1057 C C . ILE A 1 131 ? -1.494 5.973 -17.111 1.00 89.81 131 ILE A C 1
ATOM 1059 O O . ILE A 1 131 ? -2.334 6.861 -17.289 1.00 89.81 131 ILE A O 1
ATOM 1063 N N . PRO A 1 132 ? -1.564 4.788 -17.749 1.00 92.44 132 PRO A N 1
ATOM 1064 C CA . PRO A 1 132 ? -0.598 3.686 -17.668 1.00 92.44 132 PRO A CA 1
ATOM 1065 C C . PRO A 1 132 ? 0.714 4.004 -18.395 1.00 92.44 132 PRO A C 1
ATOM 1067 O O . PRO A 1 132 ? 0.725 4.602 -19.472 1.00 92.44 132 PRO A O 1
ATOM 1070 N N . LEU A 1 133 ? 1.834 3.570 -17.817 1.00 91.31 133 LEU A N 1
ATOM 1071 C CA . LEU A 1 133 ? 3.126 3.579 -18.496 1.00 91.31 133 LEU A CA 1
ATOM 1072 C C . LEU A 1 133 ? 3.154 2.518 -19.603 1.00 91.31 133 LEU A C 1
ATOM 1074 O O . LEU A 1 133 ? 2.455 1.504 -19.557 1.00 91.31 133 LEU A O 1
ATOM 1078 N N . GLN A 1 134 ? 3.984 2.744 -20.620 1.00 86.88 134 GLN A N 1
ATOM 1079 C CA . GLN A 1 134 ? 4.124 1.798 -21.723 1.00 86.88 134 GLN A CA 1
ATOM 1080 C C . GLN A 1 134 ? 4.896 0.563 -21.254 1.00 86.88 134 GLN A C 1
ATOM 1082 O O . GLN A 1 134 ? 6.036 0.669 -20.792 1.00 86.88 134 GLN A O 1
ATOM 1087 N N . LYS A 1 135 ? 4.296 -0.621 -21.424 1.00 82.94 135 LYS A N 1
ATOM 1088 C CA . LYS A 1 135 ? 4.995 -1.896 -21.220 1.00 82.94 135 LYS A CA 1
ATOM 1089 C C . LYS A 1 135 ? 6.234 -1.951 -22.130 1.00 82.94 135 LYS A C 1
ATOM 1091 O O . LYS A 1 135 ? 6.200 -1.471 -23.260 1.00 82.94 135 LYS A O 1
ATOM 1096 N N . ASN A 1 136 ? 7.326 -2.535 -21.636 1.00 83.75 136 ASN A N 1
ATOM 1097 C CA . ASN A 1 136 ? 8.611 -2.695 -22.343 1.00 83.75 136 ASN A CA 1
ATOM 1098 C C . ASN A 1 136 ? 9.387 -1.407 -22.668 1.00 83.75 136 ASN A C 1
ATOM 1100 O O . ASN A 1 136 ? 10.376 -1.446 -23.408 1.00 83.75 136 ASN A O 1
ATOM 1104 N N . ARG A 1 137 ? 8.999 -0.271 -22.086 1.00 86.50 137 ARG A N 1
ATOM 1105 C CA . ARG A 1 137 ? 9.792 0.956 -22.140 1.00 86.50 137 ARG A CA 1
ATOM 1106 C C . ARG A 1 137 ? 10.716 1.049 -20.928 1.00 86.50 137 ARG A C 1
ATOM 1108 O O . ARG A 1 137 ? 10.348 0.677 -19.820 1.00 86.50 137 ARG A O 1
ATOM 1115 N N . VAL A 1 138 ? 11.934 1.529 -21.166 1.00 88.19 138 VAL A N 1
ATOM 1116 C CA . VAL A 1 138 ? 12.919 1.794 -20.112 1.00 88.19 138 VAL A CA 1
ATOM 1117 C C . VAL A 1 138 ? 12.560 3.108 -19.436 1.00 88.19 138 VAL A C 1
ATOM 1119 O O . VAL A 1 138 ? 12.345 4.120 -20.108 1.00 88.19 138 VAL A O 1
ATOM 1122 N N . TYR A 1 139 ? 12.535 3.082 -18.112 1.00 88.44 139 TYR A N 1
ATOM 1123 C CA . TYR A 1 139 ? 12.354 4.248 -17.263 1.00 88.44 139 TYR A CA 1
ATOM 1124 C C . TYR A 1 139 ? 13.380 4.161 -16.139 1.00 88.44 139 TYR A C 1
ATOM 1126 O O . TYR A 1 13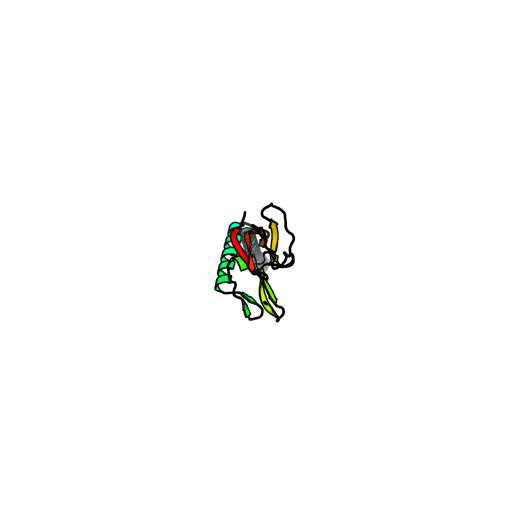9 ? 13.484 3.123 -15.490 1.00 88.44 139 TYR A O 1
ATOM 1134 N N . LYS A 1 140 ? 14.151 5.225 -15.928 1.00 88.44 140 LYS A N 1
ATOM 1135 C CA . LYS A 1 140 ? 15.178 5.281 -14.884 1.00 88.44 140 LYS A CA 1
ATOM 1136 C C . LYS A 1 140 ? 14.734 6.178 -13.741 1.00 88.44 140 LYS A C 1
ATOM 1138 O O . LYS A 1 140 ? 14.062 7.183 -13.989 1.00 88.44 140 LYS A O 1
ATOM 1143 N N . ASN A 1 141 ? 15.145 5.812 -12.532 1.00 88.94 141 ASN A N 1
ATOM 1144 C CA . ASN A 1 141 ? 14.970 6.556 -11.296 1.00 88.94 141 ASN A CA 1
ATOM 1145 C C . ASN A 1 141 ? 13.528 7.049 -11.127 1.00 88.94 141 ASN A C 1
ATOM 1147 O O . ASN A 1 141 ? 13.284 8.224 -10.847 1.00 88.94 141 ASN A O 1
ATOM 1151 N N . LEU A 1 142 ? 12.561 6.152 -11.350 1.00 93.88 142 LEU A N 1
ATOM 1152 C CA . LEU A 1 142 ? 11.158 6.469 -11.131 1.00 93.88 142 LEU A CA 1
ATOM 1153 C C . LEU A 1 142 ? 10.878 6.507 -9.639 1.00 93.88 142 LEU A C 1
ATOM 1155 O O . LEU A 1 142 ? 11.153 5.550 -8.919 1.00 93.88 142 LEU A O 1
ATOM 1159 N N . GLU A 1 143 ? 10.275 7.596 -9.199 1.00 95.75 143 GLU A N 1
ATOM 1160 C CA . GLU A 1 143 ? 9.758 7.751 -7.854 1.00 95.75 143 GLU A CA 1
ATOM 1161 C C . GLU A 1 143 ? 8.234 7.669 -7.900 1.00 95.75 143 GLU A C 1
ATOM 1163 O O . GLU A 1 143 ? 7.583 8.496 -8.537 1.00 95.75 143 GLU A O 1
ATOM 1168 N N . ILE A 1 144 ? 7.668 6.663 -7.242 1.00 95.69 144 ILE A N 1
ATOM 1169 C CA . ILE A 1 144 ? 6.231 6.401 -7.221 1.00 95.69 144 ILE A CA 1
ATOM 1170 C C . ILE A 1 144 ? 5.729 6.585 -5.798 1.00 95.69 144 ILE A C 1
ATOM 1172 O O . ILE A 1 144 ? 6.290 6.022 -4.858 1.00 95.69 144 ILE A O 1
ATOM 1176 N N . VAL A 1 145 ? 4.663 7.365 -5.642 1.00 96.31 145 VAL A N 1
ATOM 1177 C CA . VAL A 1 145 ? 3.953 7.521 -4.372 1.00 96.31 145 VAL A CA 1
ATOM 1178 C C . VAL A 1 145 ? 2.581 6.886 -4.508 1.00 96.31 145 VAL A C 1
ATOM 1180 O O . VAL A 1 145 ? 1.791 7.264 -5.373 1.00 96.31 145 VAL A O 1
ATOM 1183 N N . TYR A 1 146 ? 2.294 5.950 -3.618 1.00 96.56 146 TYR A N 1
ATOM 1184 C CA . TYR A 1 146 ? 1.016 5.276 -3.482 1.00 96.56 146 TYR A CA 1
ATOM 1185 C C . TYR A 1 146 ? 0.255 5.836 -2.277 1.00 96.56 146 TYR A C 1
ATOM 1187 O O . TYR A 1 146 ? 0.849 6.094 -1.229 1.00 96.56 146 TYR A O 1
ATOM 1195 N N . GLU A 1 147 ? -1.056 6.014 -2.410 1.00 95.94 147 GLU A N 1
ATOM 1196 C CA . GLU A 1 147 ? -1.952 6.534 -1.372 1.00 95.94 147 GLU A CA 1
ATOM 1197 C C . GLU A 1 147 ? -3.013 5.485 -1.010 1.00 95.94 147 GLU A C 1
ATOM 1199 O O . GLU A 1 147 ? -3.524 4.757 -1.864 1.00 95.94 147 GLU A O 1
ATOM 1204 N N . LYS A 1 148 ? -3.360 5.418 0.277 1.00 95.12 148 LYS A N 1
ATOM 1205 C CA . LYS A 1 148 ? -4.524 4.687 0.785 1.00 95.12 148 LYS A CA 1
ATOM 1206 C C . LYS A 1 148 ? -5.145 5.469 1.936 1.00 95.12 148 LYS A C 1
ATOM 1208 O O . LYS A 1 148 ? -4.430 6.004 2.780 1.00 95.12 148 LYS A O 1
ATOM 1213 N N . GLU A 1 149 ? -6.470 5.507 1.990 1.00 91.38 149 GLU A N 1
ATOM 1214 C CA . GLU A 1 149 ? -7.202 6.064 3.126 1.00 91.38 149 GLU A CA 1
ATOM 1215 C C . GLU A 1 149 ? -7.657 4.935 4.057 1.00 91.38 149 GLU A C 1
ATOM 1217 O O . GLU A 1 149 ? -8.315 3.982 3.636 1.00 91.38 149 GLU A O 1
ATOM 1222 N N . VAL A 1 150 ? -7.292 5.030 5.334 1.00 87.12 150 VAL A N 1
ATOM 1223 C CA . VAL A 1 150 ? -7.667 4.072 6.376 1.00 87.12 150 VAL A CA 1
ATOM 1224 C C . VAL A 1 150 ? -8.179 4.856 7.572 1.00 87.12 150 VAL A C 1
ATOM 1226 O O . VAL A 1 150 ? -7.457 5.664 8.139 1.00 87.12 150 VAL A O 1
ATOM 1229 N N . LEU A 1 151 ? -9.430 4.615 7.975 1.00 83.88 151 LEU A N 1
ATOM 1230 C CA . LEU A 1 151 ? -10.053 5.294 9.121 1.00 83.88 151 LEU A CA 1
ATOM 1231 C C . LEU A 1 151 ? -9.992 6.835 9.037 1.00 83.88 151 LEU A C 1
ATOM 1233 O O . LEU A 1 151 ? -9.825 7.494 10.058 1.00 83.88 151 LEU A O 1
ATOM 1237 N N . LYS A 1 152 ? -10.170 7.399 7.831 1.00 83.06 152 LYS A N 1
ATOM 1238 C CA . LYS A 1 152 ? -10.063 8.842 7.515 1.00 83.06 152 LYS A CA 1
ATOM 1239 C C . LYS A 1 152 ? -8.648 9.430 7.592 1.00 83.06 152 LYS A C 1
ATOM 1241 O O . LYS A 1 152 ? -8.483 10.634 7.428 1.00 83.06 152 LYS A O 1
ATOM 1246 N N . GLU A 1 153 ? -7.635 8.593 7.796 1.00 86.00 153 GLU A N 1
ATOM 1247 C CA . GLU A 1 153 ? -6.227 8.973 7.724 1.00 86.00 153 GLU A CA 1
ATOM 1248 C C . GLU A 1 153 ? -5.630 8.521 6.391 1.00 86.00 153 GLU A C 1
ATOM 1250 O O . GLU A 1 153 ? -5.829 7.383 5.955 1.00 86.00 153 GLU A O 1
ATOM 1255 N N . LYS A 1 154 ? -4.867 9.404 5.742 1.00 91.94 154 LYS A N 1
ATOM 1256 C CA . LYS A 1 154 ? -4.151 9.081 4.504 1.00 91.94 154 LYS A CA 1
ATOM 1257 C C . LYS A 1 154 ? -2.740 8.601 4.819 1.00 91.94 154 LYS A C 1
ATOM 1259 O O . LYS A 1 154 ? -1.943 9.322 5.424 1.00 91.94 154 LYS A O 1
ATOM 1264 N N . ILE A 1 155 ? -2.422 7.397 4.363 1.00 94.25 155 ILE A N 1
ATOM 1265 C CA . ILE A 1 155 ? -1.079 6.820 4.432 1.00 94.25 155 ILE A CA 1
ATOM 1266 C C . ILE A 1 155 ? -0.438 6.813 3.049 1.00 94.25 155 ILE A C 1
ATOM 1268 O O . ILE A 1 155 ? -1.114 6.624 2.034 1.00 94.25 155 ILE A O 1
ATOM 1272 N N . TYR A 1 156 ? 0.878 7.011 3.030 1.00 96.38 156 TYR A N 1
ATOM 1273 C CA . TYR A 1 156 ? 1.656 7.125 1.806 1.00 96.38 156 TYR A CA 1
ATOM 1274 C C . TYR A 1 156 ? 2.795 6.123 1.812 1.00 96.38 156 TYR A C 1
ATOM 1276 O O . TYR A 1 156 ? 3.607 6.102 2.737 1.00 96.38 156 TYR A O 1
ATOM 1284 N N . PHE A 1 157 ? 2.869 5.317 0.762 1.00 96.38 157 PHE A N 1
ATOM 1285 C CA . PHE A 1 157 ? 3.983 4.414 0.525 1.00 96.38 157 PHE A CA 1
ATOM 1286 C C . PHE A 1 157 ? 4.756 4.910 -0.689 1.00 96.38 157 PHE A C 1
ATOM 1288 O O . PHE A 1 157 ? 4.159 5.248 -1.704 1.00 96.38 157 PHE A O 1
ATOM 1295 N N . LYS A 1 158 ? 6.076 4.998 -0.583 1.00 96.56 158 LYS A N 1
ATOM 1296 C CA . LYS A 1 158 ? 6.941 5.510 -1.639 1.00 96.56 158 LYS A CA 1
ATOM 1297 C C . LYS A 1 158 ? 7.910 4.435 -2.082 1.00 96.56 158 LYS A C 1
ATOM 1299 O O . LYS A 1 158 ? 8.539 3.781 -1.252 1.00 96.56 158 LYS A O 1
ATOM 1304 N N . GLU A 1 159 ? 8.072 4.317 -3.389 1.00 95.69 159 GLU A N 1
ATOM 1305 C CA . GLU A 1 159 ? 9.046 3.436 -4.016 1.00 95.69 159 GLU A CA 1
ATOM 1306 C C . GLU A 1 159 ? 9.913 4.204 -5.000 1.00 95.69 159 GLU A C 1
ATOM 1308 O O . GLU A 1 159 ? 9.438 5.057 -5.748 1.00 95.69 159 GLU A O 1
ATOM 1313 N N . LYS A 1 160 ? 11.200 3.871 -5.009 1.00 94.69 160 LYS A N 1
ATOM 1314 C CA . LYS A 1 160 ? 12.130 4.234 -6.069 1.00 94.69 160 LYS A CA 1
ATOM 1315 C C . LYS A 1 160 ? 12.461 2.982 -6.853 1.00 94.69 160 LYS A C 1
ATOM 1317 O O . LYS A 1 160 ? 12.966 2.019 -6.274 1.00 94.69 160 LYS A O 1
ATOM 1322 N N . ILE A 1 161 ? 12.179 2.997 -8.147 1.00 93.94 161 ILE A N 1
ATOM 1323 C CA . ILE A 1 161 ? 12.375 1.849 -9.026 1.00 93.94 161 ILE A CA 1
ATOM 1324 C C . ILE A 1 161 ? 13.149 2.235 -10.283 1.00 93.94 161 ILE A C 1
ATOM 1326 O O . ILE A 1 161 ? 13.070 3.360 -10.776 1.00 93.94 161 ILE A O 1
ATOM 1330 N N . ASP A 1 162 ? 13.828 1.240 -10.832 1.00 92.38 162 ASP A N 1
ATOM 1331 C CA . ASP A 1 162 ? 14.449 1.273 -12.146 1.00 92.38 162 ASP A CA 1
ATOM 1332 C C . ASP A 1 162 ? 13.809 0.219 -13.041 1.00 92.38 162 ASP A C 1
ATOM 1334 O O . ASP A 1 162 ? 13.633 -0.934 -12.647 1.00 92.38 162 ASP A O 1
ATOM 1338 N N . ILE A 1 163 ? 13.481 0.606 -14.270 1.00 90.81 163 ILE A N 1
ATOM 1339 C CA . ILE A 1 163 ? 12.950 -0.286 -15.297 1.00 90.81 163 ILE A CA 1
ATOM 1340 C C . ILE A 1 163 ? 14.029 -0.468 -16.354 1.00 90.81 163 ILE A C 1
ATOM 1342 O O . ILE A 1 163 ? 14.157 0.329 -17.285 1.00 90.81 163 ILE A O 1
ATOM 1346 N N . ASN A 1 164 ? 14.810 -1.533 -16.199 1.00 87.81 164 ASN A N 1
ATOM 1347 C CA . ASN A 1 164 ? 15.959 -1.835 -17.043 1.00 87.81 164 ASN A CA 1
ATOM 1348 C C . ASN A 1 164 ? 15.604 -2.853 -18.130 1.00 87.81 164 ASN A C 1
ATOM 1350 O O . ASN A 1 164 ? 14.787 -3.752 -17.933 1.00 87.81 164 ASN A O 1
ATOM 1354 N N . ARG A 1 165 ? 16.224 -2.721 -19.305 1.00 87.50 165 ARG A N 1
ATOM 1355 C CA . ARG A 1 165 ? 16.017 -3.658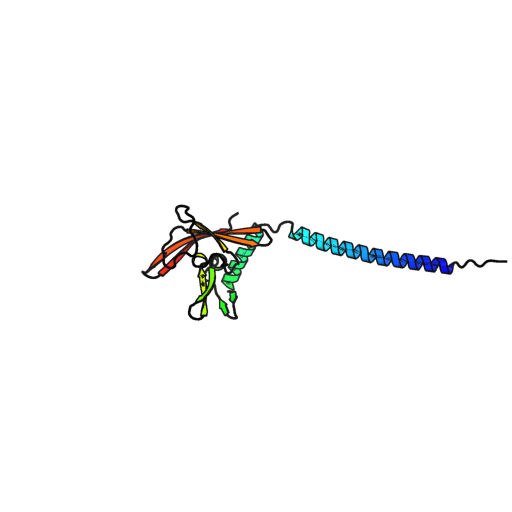 -20.415 1.00 87.50 165 ARG A CA 1
ATOM 1356 C C . ARG A 1 165 ? 16.752 -4.969 -20.138 1.00 87.50 165 ARG A C 1
ATOM 1358 O O . ARG A 1 165 ? 17.956 -4.950 -19.918 1.00 87.50 165 ARG A O 1
ATOM 1365 N N . MET A 1 166 ? 16.037 -6.091 -20.216 1.00 84.44 166 MET A N 1
ATOM 1366 C CA . MET A 1 166 ? 16.641 -7.427 -20.163 1.00 84.44 166 MET A CA 1
ATOM 1367 C C . MET A 1 166 ? 17.008 -7.925 -21.562 1.00 84.44 166 MET A C 1
ATOM 1369 O O . MET A 1 166 ? 18.087 -8.464 -21.769 1.00 84.44 166 MET A O 1
ATOM 1373 N N . ASN A 1 167 ? 16.107 -7.751 -22.534 1.00 82.19 167 ASN A N 1
ATOM 1374 C CA . ASN A 1 167 ? 16.331 -8.099 -23.938 1.00 82.19 167 ASN A CA 1
ATOM 1375 C C . ASN A 1 167 ? 15.481 -7.204 -24.862 1.00 82.19 167 ASN A C 1
ATOM 1377 O O . ASN A 1 167 ? 14.830 -6.269 -24.397 1.00 82.19 167 ASN A O 1
ATOM 1381 N N . ALA A 1 168 ? 15.470 -7.474 -26.171 1.00 76.44 168 ALA A N 1
ATOM 1382 C CA . ALA A 1 168 ? 14.729 -6.668 -27.148 1.00 76.44 168 ALA A CA 1
ATOM 1383 C C . ALA A 1 168 ? 13.215 -6.549 -26.861 1.00 76.44 168 ALA A C 1
ATOM 1385 O O . ALA A 1 168 ? 12.591 -5.591 -27.309 1.00 76.44 168 ALA A O 1
ATOM 1386 N N . LEU A 1 169 ? 12.634 -7.490 -26.107 1.00 76.94 169 LEU A N 1
ATOM 1387 C CA . LEU A 1 169 ? 11.188 -7.617 -25.897 1.00 76.94 169 LEU A CA 1
ATOM 1388 C C . LEU A 1 169 ? 10.752 -7.523 -24.426 1.00 76.94 169 LEU A C 1
ATOM 1390 O O . LEU A 1 169 ? 9.552 -7.495 -24.165 1.00 76.94 169 LEU A O 1
ATOM 1394 N N . LYS A 1 170 ? 11.685 -7.505 -23.466 1.00 79.94 170 LYS A N 1
ATOM 1395 C CA . LYS A 1 170 ? 11.391 -7.573 -22.027 1.00 79.94 170 LYS A CA 1
ATOM 1396 C C . LYS A 1 170 ? 12.215 -6.577 -21.220 1.00 79.94 170 LYS A C 1
ATOM 1398 O O . LYS A 1 170 ? 13.418 -6.400 -21.437 1.00 79.94 170 LYS A O 1
ATOM 1403 N N . VAL A 1 171 ? 11.553 -5.986 -20.233 1.00 85.25 171 VAL A N 1
ATOM 1404 C CA . VAL A 1 171 ? 12.141 -5.123 -19.203 1.00 85.25 171 VAL A CA 1
ATOM 1405 C C . VAL A 1 171 ? 11.911 -5.735 -17.820 1.00 85.25 171 VAL A C 1
ATOM 1407 O O . VAL A 1 171 ? 10.907 -6.410 -17.604 1.00 85.25 171 VAL A O 1
ATOM 1410 N N . SER A 1 172 ? 12.831 -5.496 -16.891 1.00 85.12 172 SER A N 1
ATOM 1411 C CA . SER A 1 172 ? 12.723 -5.875 -15.480 1.00 85.12 172 SER A CA 1
ATOM 1412 C C . SER A 1 172 ? 12.576 -4.639 -14.608 1.00 85.12 172 SER A C 1
ATOM 1414 O O . SER A 1 172 ? 13.276 -3.649 -14.827 1.00 85.12 172 SER A O 1
ATOM 1416 N N . ILE A 1 173 ? 11.729 -4.731 -13.585 1.00 88.69 173 ILE A N 1
ATOM 1417 C CA . ILE A 1 173 ? 11.603 -3.709 -12.545 1.00 88.69 173 ILE A CA 1
ATOM 1418 C C . ILE A 1 173 ? 12.508 -4.100 -11.374 1.00 88.69 173 ILE A C 1
ATOM 1420 O O . ILE A 1 173 ? 12.316 -5.154 -10.770 1.00 88.69 173 ILE A O 1
ATOM 1424 N N . SER A 1 174 ? 13.469 -3.246 -11.039 1.00 88.56 174 SER A N 1
ATOM 1425 C CA . SER A 1 174 ? 14.299 -3.350 -9.838 1.00 88.56 174 SER A CA 1
ATOM 1426 C C . SER A 1 174 ? 13.922 -2.255 -8.846 1.00 88.56 174 SER A C 1
ATOM 1428 O O . SER A 1 174 ? 13.863 -1.085 -9.214 1.00 88.56 174 SER A O 1
ATOM 1430 N N . ILE A 1 175 ? 13.689 -2.623 -7.587 1.00 91.62 175 ILE A N 1
ATOM 1431 C CA . ILE A 1 175 ? 13.429 -1.659 -6.512 1.00 91.62 175 ILE A CA 1
ATOM 1432 C C . ILE A 1 175 ? 14.761 -1.196 -5.932 1.00 91.62 175 ILE A C 1
ATOM 1434 O O . ILE A 1 175 ? 15.563 -2.016 -5.492 1.00 91.62 175 ILE A O 1
ATOM 1438 N N . ILE A 1 176 ? 14.970 0.116 -5.911 1.00 91.19 176 ILE A N 1
ATOM 1439 C CA . ILE A 1 176 ? 16.122 0.767 -5.283 1.00 91.19 176 ILE A CA 1
ATOM 1440 C C . ILE A 1 176 ? 15.829 1.007 -3.800 1.00 91.19 176 ILE A C 1
ATOM 1442 O O . ILE A 1 176 ? 16.647 0.696 -2.938 1.00 91.19 176 ILE A O 1
ATOM 1446 N N . SER A 1 177 ? 14.654 1.558 -3.488 1.00 93.00 177 SER A N 1
ATOM 1447 C CA . SER A 1 177 ? 14.197 1.746 -2.111 1.00 93.00 177 SER A CA 1
ATOM 1448 C C . SER A 1 177 ? 12.675 1.765 -2.021 1.00 93.00 177 SER A C 1
ATOM 1450 O O . SER A 1 177 ? 11.993 2.134 -2.974 1.00 93.00 177 SER A O 1
ATOM 1452 N N . SER A 1 178 ? 12.135 1.363 -0.874 1.00 94.88 178 SER A N 1
ATOM 1453 C CA . SER A 1 178 ? 10.697 1.370 -0.600 1.00 94.88 178 SER A CA 1
ATOM 1454 C C . SER A 1 178 ? 10.439 1.688 0.876 1.00 94.88 178 SER A C 1
ATOM 1456 O O . SER A 1 178 ? 11.222 1.298 1.747 1.00 94.88 178 SER A O 1
ATOM 1458 N N . GLY A 1 179 ? 9.366 2.416 1.186 1.00 94.62 179 GLY A N 1
ATOM 1459 C CA . GLY A 1 179 ? 9.029 2.756 2.569 1.00 94.62 179 GLY A CA 1
ATOM 1460 C C . GLY A 1 179 ? 7.839 3.698 2.722 1.00 94.62 179 GLY A C 1
ATOM 1461 O O . GLY A 1 179 ? 7.438 4.377 1.781 1.00 94.62 179 GLY A O 1
ATOM 1462 N N . PHE A 1 180 ? 7.276 3.745 3.930 1.00 94.06 180 PHE A N 1
ATOM 1463 C CA . PHE A 1 180 ? 6.253 4.732 4.281 1.00 94.06 180 PHE A CA 1
ATOM 1464 C C . PHE A 1 180 ? 6.861 6.125 4.450 1.00 94.06 180 PHE A C 1
ATOM 1466 O O . PHE A 1 180 ? 8.009 6.254 4.882 1.00 94.06 180 PHE A O 1
ATOM 1473 N N . ILE A 1 181 ? 6.082 7.154 4.114 1.00 92.88 181 ILE A N 1
ATOM 1474 C CA . ILE A 1 181 ? 6.462 8.561 4.274 1.00 92.88 181 ILE A CA 1
ATOM 1475 C C . ILE A 1 181 ? 5.412 9.336 5.082 1.00 92.88 181 ILE A C 1
ATOM 1477 O O . ILE A 1 181 ? 4.205 9.079 4.981 1.00 92.88 181 ILE A O 1
ATOM 1481 N N . GLU A 1 182 ? 5.902 10.279 5.894 1.00 77.62 182 GLU A N 1
ATOM 1482 C CA . GLU A 1 182 ? 5.083 11.142 6.761 1.00 77.62 182 GLU A CA 1
ATOM 1483 C C . GLU A 1 182 ? 4.217 12.135 5.977 1.00 77.62 182 GLU A C 1
ATOM 1485 O O . GLU A 1 182 ? 4.602 12.563 4.867 1.00 77.62 182 GLU A O 1
#

Radius of gyration: 31.16 Å; chains: 1; bounding box: 86×36×92 Å

Sequence (182 aa):
MNIKKSKGASLIYVLIILSIITIFTVNFIYFLKERSNIAFVKKSIESRISKKYLEKMEEKNGKRILKKGILKNGVVIIINKKEDYFDSSITRDINGNSELTPLLYLRNDENSIGGFHIKEIKNENGNILKIPLQKNRVYKNLEIVYEKEVLKEKIYFKEKIDINRMNALKVSISIISSGFIE

Secondary structure (DSSP, 8-state):
------HHHHHHHHHHHHHHHHHHHHHHHHHHHHHHHHHHHHHHHHS---HHHHHHHHHHHHHHHHHH-EEETTEEEPPSSTTHHHHEEEEE-TTS-EEEEEGGGS-TT---TTS-EEEEEE-TT-PBPPSSPPTT--EEEEEEEEEEEETTEEEEEEEEEEEEEEETTEEEEEEEEEEEE-

Foldseek 3Di:
DDDPDPPPVVVVVVVVVVVVVVVVVVVVVVVVVVVVVVVVVVCVLVVDPDLVVVQVVLLVVLVVCQVFADQDPNDGHHDDDSCQQAFWAFDADPVRDTDTDGLLQPAQPDAGNNRWGWPFKAAPVRDTDDDNDDAPDWGAQIKTWIWDADPNDIWIKIWTWTFADPDPRHTDIDTPDIGTDD